Protein AF-A0A351UW43-F1 (afdb_monome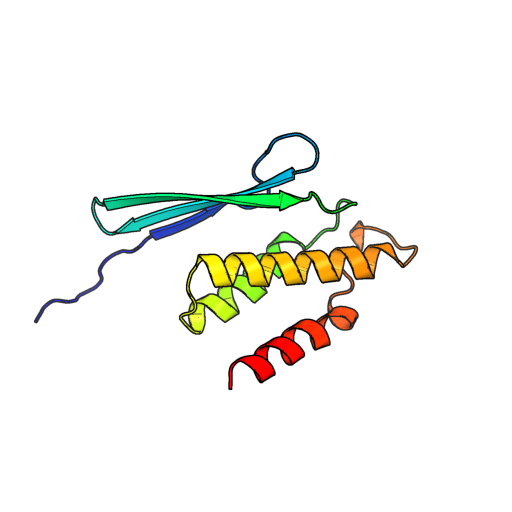r_lite)

pLDDT: mean 85.14, std 12.92, range [41.66, 96.56]

Structure (mmCIF, N/CA/C/O backbone):
data_AF-A0A351UW43-F1
#
_entry.id   AF-A0A351UW43-F1
#
loop_
_atom_site.group_PDB
_atom_site.id
_atom_site.type_symbol
_atom_site.label_atom_id
_atom_site.label_alt_id
_atom_site.label_comp_id
_atom_site.label_asym_id
_atom_site.label_entity_id
_atom_site.label_seq_id
_atom_site.pdbx_PDB_ins_code
_atom_site.Cartn_x
_atom_site.Cartn_y
_atom_site.Cartn_z
_atom_site.occupancy
_atom_site.B_iso_or_equiv
_atom_site.auth_seq_id
_atom_site.auth_comp_id
_atom_site.auth_asym_id
_atom_site.auth_atom_id
_atom_site.pdbx_PDB_model_num
ATOM 1 N N . MET A 1 1 ? -26.904 -10.150 25.542 1.00 50.62 1 MET A N 1
ATOM 2 C CA . MET A 1 1 ? -26.863 -10.448 24.098 1.00 50.62 1 MET A CA 1
ATOM 3 C C . MET A 1 1 ? -27.212 -9.158 23.393 1.00 50.62 1 MET A C 1
ATOM 5 O O . MET A 1 1 ? -28.200 -8.577 23.807 1.00 50.62 1 MET A O 1
ATOM 9 N N . ASP A 1 2 ? -26.317 -8.675 22.524 1.00 45.88 2 ASP A N 1
ATOM 10 C CA . ASP A 1 2 ? -26.559 -7.787 21.366 1.00 45.88 2 ASP A CA 1
ATOM 11 C C . ASP A 1 2 ? -25.210 -7.192 20.908 1.00 45.88 2 ASP A C 1
ATOM 13 O O . ASP A 1 2 ? -24.876 -6.041 21.172 1.00 45.88 2 ASP A O 1
ATOM 17 N N . ASP A 1 3 ? -24.404 -8.024 20.237 1.00 55.44 3 ASP A N 1
ATOM 18 C CA . ASP A 1 3 ? -23.214 -7.619 19.457 1.00 55.44 3 ASP A CA 1
ATOM 19 C C . ASP A 1 3 ? -23.549 -7.545 17.951 1.00 55.44 3 ASP A C 1
ATOM 21 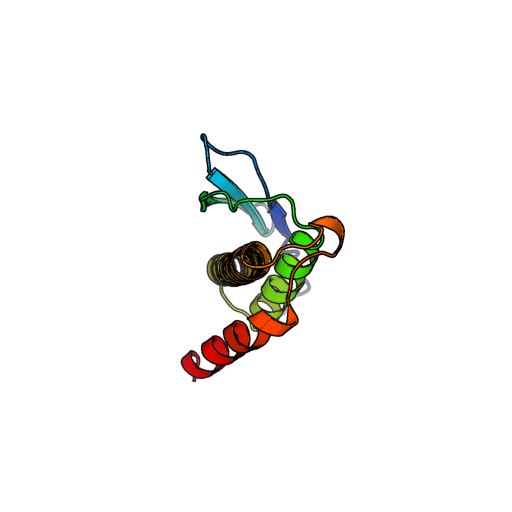O O . ASP A 1 3 ? -22.706 -7.699 17.069 1.00 55.44 3 ASP A O 1
ATOM 25 N N . ALA A 1 4 ? -24.832 -7.349 17.631 1.00 49.09 4 ALA A N 1
ATOM 26 C CA . ALA A 1 4 ? -25.326 -7.309 16.265 1.00 49.09 4 ALA A CA 1
ATOM 27 C C . ALA A 1 4 ? -24.764 -6.084 15.515 1.00 49.09 4 ALA A C 1
ATOM 29 O O . ALA A 1 4 ? -25.300 -4.979 15.575 1.00 49.09 4 ALA A O 1
ATOM 30 N N . GLY A 1 5 ? -23.668 -6.300 14.784 1.00 58.03 5 GLY A N 1
ATOM 31 C CA . GLY A 1 5 ? -23.289 -5.514 13.611 1.00 58.03 5 GLY A CA 1
ATOM 32 C C . GLY A 1 5 ? -22.724 -4.120 13.884 1.00 58.03 5 GLY A C 1
ATOM 33 O O . GLY A 1 5 ? -23.170 -3.139 13.285 1.00 58.03 5 GLY A O 1
ATOM 34 N N . ARG A 1 6 ? -21.702 -3.996 14.741 1.00 61.53 6 ARG A N 1
ATOM 35 C CA . ARG A 1 6 ? -20.977 -2.724 14.917 1.00 61.53 6 ARG A CA 1
ATOM 36 C C . ARG A 1 6 ? -20.320 -2.304 13.594 1.00 61.53 6 ARG A C 1
ATOM 38 O O . ARG A 1 6 ? -19.276 -2.827 13.217 1.00 61.53 6 ARG A O 1
ATOM 45 N N . LYS A 1 7 ? -20.924 -1.340 12.890 1.00 72.69 7 LYS A N 1
ATOM 46 C CA . LYS A 1 7 ? -20.463 -0.843 11.582 1.00 72.69 7 LYS A CA 1
ATOM 47 C C . LYS A 1 7 ? -19.111 -0.132 11.716 1.00 72.69 7 LYS A C 1
ATOM 49 O O . LYS A 1 7 ? -19.055 1.071 11.970 1.00 72.69 7 LYS A O 1
ATOM 54 N N . ARG A 1 8 ? -18.020 -0.885 11.576 1.00 80.69 8 ARG A N 1
ATOM 55 C CA . ARG A 1 8 ? -16.671 -0.342 11.394 1.00 80.69 8 ARG A CA 1
ATOM 56 C C . ARG A 1 8 ? -16.506 0.051 9.933 1.00 80.69 8 ARG A C 1
ATOM 58 O O . ARG A 1 8 ? -16.895 -0.700 9.042 1.00 80.69 8 ARG A O 1
ATOM 65 N N . ARG A 1 9 ? -15.960 1.237 9.686 1.00 87.88 9 ARG A N 1
ATOM 66 C CA . ARG A 1 9 ? -15.535 1.653 8.348 1.00 87.88 9 ARG A CA 1
ATOM 67 C C . ARG A 1 9 ? -14.065 2.001 8.398 1.00 87.88 9 ARG A C 1
ATOM 69 O O . ARG A 1 9 ? -13.652 2.799 9.233 1.00 87.88 9 ARG A O 1
ATOM 76 N N . THR A 1 10 ? -13.322 1.428 7.473 1.00 90.38 10 THR A N 1
ATOM 77 C CA . THR A 1 10 ? -11.919 1.734 7.244 1.00 90.38 10 THR A CA 1
ATOM 78 C C . THR A 1 10 ? -11.809 2.262 5.826 1.00 90.38 10 THR A C 1
ATOM 80 O O . THR A 1 10 ? -12.300 1.623 4.899 1.00 90.38 10 THR A O 1
ATOM 83 N N . ILE A 1 11 ? -11.193 3.426 5.664 1.00 94.00 11 ILE A N 1
ATOM 84 C CA . ILE A 1 11 ? -10.854 4.006 4.369 1.00 94.00 11 ILE A CA 1
ATOM 85 C C . ILE A 1 11 ? -9.332 4.085 4.306 1.00 94.00 11 ILE A C 1
ATOM 87 O O . ILE A 1 11 ? -8.704 4.674 5.187 1.00 94.00 11 ILE A O 1
ATOM 91 N N . VAL A 1 12 ? -8.756 3.485 3.268 1.00 95.75 12 VAL A N 1
ATOM 92 C CA . VAL A 1 12 ? -7.329 3.560 2.953 1.00 95.75 12 VAL A CA 1
ATOM 93 C C . VAL A 1 12 ? -7.198 4.333 1.646 1.00 95.75 12 VAL A C 1
ATOM 95 O O . VAL A 1 12 ? -7.742 3.934 0.622 1.00 95.75 12 VAL A O 1
ATOM 98 N N . LEU A 1 13 ? -6.515 5.471 1.697 1.00 94.75 13 LEU A N 1
ATOM 99 C CA . LEU A 1 13 ? -6.256 6.347 0.558 1.00 94.75 13 LEU A CA 1
ATOM 100 C C . LEU A 1 13 ? -4.793 6.169 0.161 1.00 94.75 13 LEU A C 1
ATOM 102 O O . LEU A 1 13 ? -3.895 6.632 0.870 1.00 94.75 13 LEU A O 1
ATOM 106 N N . THR A 1 14 ? -4.549 5.471 -0.945 1.00 93.56 14 THR A N 1
ATOM 107 C CA . THR A 1 14 ? -3.201 5.258 -1.481 1.00 93.56 14 THR A CA 1
ATOM 108 C C . THR A 1 14 ? -2.774 6.426 -2.371 1.00 93.56 14 THR A C 1
ATOM 110 O O . THR A 1 14 ? -3.593 7.234 -2.809 1.00 93.56 14 THR A O 1
ATOM 113 N N . SER A 1 15 ? -1.468 6.536 -2.630 1.00 89.19 15 SER A N 1
ATOM 114 C CA . SER A 1 15 ? -0.893 7.551 -3.528 1.00 89.19 15 SER A CA 1
ATOM 115 C C . SER A 1 15 ? -1.211 9.006 -3.155 1.00 89.19 15 SER A C 1
ATOM 117 O O . SER A 1 15 ? -1.134 9.890 -4.010 1.00 89.19 15 SER A O 1
ATOM 119 N N . ALA A 1 16 ? -1.518 9.280 -1.883 1.00 90.62 16 ALA A N 1
ATOM 120 C CA . ALA A 1 16 ? -1.783 10.633 -1.422 1.00 90.62 16 ALA A CA 1
ATOM 121 C C . ALA A 1 16 ? -0.509 11.502 -1.547 1.00 90.62 16 ALA A C 1
ATOM 123 O O . ALA A 1 16 ? 0.593 11.018 -1.248 1.00 90.62 16 ALA A O 1
ATOM 124 N N . PRO A 1 17 ? -0.625 12.772 -1.983 1.00 83.19 17 PRO A N 1
ATOM 125 C CA . PRO A 1 17 ? 0.523 13.664 -2.125 1.00 83.19 17 PRO A CA 1
ATOM 126 C C . PRO A 1 17 ? 1.295 13.846 -0.809 1.00 83.19 17 PRO A C 1
ATOM 128 O O . PRO A 1 17 ? 0.703 13.948 0.268 1.00 83.19 17 PRO A O 1
ATOM 131 N N . ALA A 1 18 ? 2.623 13.911 -0.894 1.00 85.88 18 ALA A N 1
ATOM 132 C CA . ALA A 1 18 ? 3.522 14.154 0.234 1.00 85.88 18 ALA A CA 1
ATOM 133 C C . ALA A 1 18 ? 4.527 15.271 -0.096 1.00 85.88 18 ALA A C 1
ATOM 135 O O . ALA A 1 18 ? 4.451 15.883 -1.159 1.00 85.88 18 ALA A O 1
ATOM 136 N N . SER A 1 19 ? 5.489 15.518 0.804 1.00 84.50 19 SER A N 1
ATOM 137 C CA . SER A 1 19 ? 6.679 16.306 0.459 1.00 84.50 19 SER A CA 1
ATOM 138 C C . SER A 1 19 ? 7.435 15.668 -0.714 1.00 84.50 19 SER A C 1
ATOM 140 O O . SER A 1 19 ? 7.235 14.491 -1.021 1.00 84.50 19 SER A O 1
ATOM 142 N N . GLU A 1 20 ? 8.326 16.430 -1.343 1.00 82.44 20 GLU A N 1
ATOM 143 C CA . GLU A 1 20 ? 9.078 16.013 -2.532 1.00 82.44 20 GLU A CA 1
ATOM 144 C C . GLU A 1 20 ? 9.678 14.596 -2.398 1.00 82.44 20 GLU A C 1
ATOM 146 O O . GLU A 1 20 ? 10.201 14.220 -1.345 1.00 82.44 20 GLU A O 1
ATOM 151 N N . ASN A 1 21 ? 9.552 13.787 -3.458 1.00 82.44 21 ASN A N 1
ATOM 152 C CA . ASN A 1 21 ? 9.988 12.383 -3.532 1.00 82.44 21 ASN A CA 1
ATOM 153 C C . ASN A 1 21 ? 9.376 11.422 -2.496 1.00 82.44 21 ASN A C 1
ATOM 155 O O . ASN A 1 21 ? 9.931 10.352 -2.224 1.00 82.44 21 ASN A O 1
ATOM 159 N N . ARG A 1 22 ? 8.215 11.754 -1.926 1.00 86.00 22 ARG A N 1
ATOM 160 C CA . ARG A 1 22 ? 7.463 10.861 -1.036 1.00 86.00 22 ARG A CA 1
ATOM 161 C C . ARG A 1 22 ? 6.023 10.687 -1.515 1.00 86.00 22 ARG A C 1
ATOM 163 O O . ARG A 1 22 ? 5.462 11.544 -2.194 1.00 86.00 22 ARG A O 1
ATOM 170 N N . LYS A 1 23 ? 5.410 9.573 -1.125 1.00 88.19 23 LYS A N 1
ATOM 171 C CA . LYS A 1 23 ? 3.966 9.320 -1.238 1.00 88.19 23 LYS A CA 1
ATOM 172 C C . LYS A 1 23 ? 3.432 8.966 0.146 1.00 88.19 23 LYS A C 1
ATOM 174 O O . LYS A 1 23 ? 4.160 8.390 0.957 1.00 88.19 23 LYS A O 1
ATOM 179 N N . LYS A 1 24 ? 2.174 9.302 0.423 1.00 92.00 24 LYS A N 1
ATOM 180 C CA . LYS A 1 24 ? 1.504 8.924 1.671 1.00 92.00 24 LYS A CA 1
ATOM 181 C C . LYS A 1 24 ? 0.425 7.890 1.412 1.00 92.00 24 LYS A C 1
ATOM 183 O O . LYS A 1 24 ? -0.231 7.899 0.371 1.00 92.00 24 LYS A O 1
ATOM 188 N N . ILE A 1 25 ? 0.218 7.039 2.403 1.00 94.81 25 ILE A N 1
ATOM 189 C CA . ILE A 1 25 ? -1.018 6.285 2.560 1.00 94.81 25 ILE A CA 1
ATOM 190 C C . ILE A 1 25 ? -1.731 6.878 3.768 1.00 94.81 25 ILE A C 1
ATOM 192 O O . ILE A 1 25 ? -1.184 6.893 4.873 1.00 94.81 25 ILE A O 1
ATOM 196 N N . ALA A 1 26 ? -2.920 7.428 3.540 1.00 94.50 26 ALA A N 1
ATOM 197 C CA . ALA A 1 26 ? -3.748 8.002 4.589 1.00 94.50 26 ALA A CA 1
ATOM 198 C C . ALA A 1 26 ? -4.826 7.000 4.997 1.00 94.50 26 ALA A C 1
ATOM 200 O O . ALA A 1 26 ? -5.451 6.363 4.151 1.00 94.50 26 ALA A O 1
ATOM 201 N N . VAL A 1 27 ? -5.029 6.855 6.300 1.00 95.19 27 VAL A N 1
ATOM 202 C CA . VAL A 1 27 ? -5.945 5.874 6.868 1.00 95.19 27 VAL A CA 1
ATOM 203 C C . VAL A 1 27 ? -6.932 6.589 7.763 1.00 95.19 27 VAL A C 1
ATOM 205 O O . VAL A 1 27 ? -6.542 7.310 8.680 1.00 95.19 27 VAL A O 1
ATOM 208 N N . LEU A 1 28 ? -8.210 6.348 7.504 1.00 93.81 28 LEU A N 1
ATOM 209 C CA . LEU A 1 28 ? -9.320 6.832 8.301 1.00 93.81 28 LEU A CA 1
ATOM 210 C C . LEU A 1 28 ? -10.116 5.634 8.812 1.00 93.81 28 LEU A C 1
ATOM 212 O O . LEU A 1 28 ? -10.678 4.868 8.030 1.00 93.81 28 LEU A O 1
ATOM 216 N N . MET A 1 29 ? -10.178 5.475 10.129 1.00 91.38 29 MET A N 1
ATOM 217 C CA . MET A 1 29 ? -10.964 4.434 10.779 1.00 91.38 29 MET A CA 1
ATOM 218 C C . MET A 1 29 ? -12.073 5.079 11.592 1.00 91.38 29 MET A C 1
ATOM 220 O O . MET A 1 29 ? -11.816 5.919 12.454 1.00 91.38 29 MET A O 1
ATOM 224 N N . ARG A 1 30 ? -13.307 4.643 11.346 1.00 88.88 30 ARG A N 1
ATOM 225 C CA . ARG A 1 30 ? -14.484 5.065 12.099 1.00 88.88 30 ARG A CA 1
ATOM 226 C C . ARG A 1 30 ? -15.137 3.876 12.785 1.00 88.88 30 ARG A C 1
ATOM 228 O O . ARG A 1 30 ? -15.492 2.880 12.144 1.00 88.88 30 ARG A O 1
ATOM 235 N N . VAL A 1 31 ? -15.349 4.014 14.089 1.00 87.00 31 VAL A N 1
ATOM 236 C CA . VAL A 1 31 ? -16.075 3.060 14.923 1.00 87.00 31 VAL A CA 1
ATOM 237 C C . VAL A 1 31 ? -17.173 3.822 15.656 1.00 87.00 31 VAL A C 1
ATOM 239 O O . VAL A 1 31 ? -16.908 4.507 16.632 1.00 87.00 31 VAL A O 1
ATOM 242 N N . LYS A 1 32 ? -18.429 3.667 15.220 1.00 85.12 32 LYS A N 1
ATOM 243 C CA . LYS A 1 32 ? -19.550 4.505 15.691 1.00 85.12 32 LYS A CA 1
ATOM 244 C C . LYS A 1 32 ? -19.272 5.998 15.422 1.00 85.12 32 LYS A C 1
ATOM 246 O O . LYS A 1 32 ? -19.161 6.377 14.256 1.00 85.12 32 LYS A O 1
ATOM 251 N N . GLU A 1 33 ? -19.194 6.800 16.479 1.00 84.12 33 GLU A N 1
ATOM 252 C CA . GLU A 1 33 ? -18.904 8.238 16.471 1.00 84.12 33 GLU A CA 1
ATOM 253 C C . GLU A 1 33 ? -17.404 8.518 16.626 1.00 84.12 33 GLU A C 1
ATOM 255 O O . GLU A 1 33 ? -16.956 9.607 16.280 1.00 84.12 33 GLU A O 1
ATOM 260 N N . ASP A 1 34 ? -16.625 7.523 17.067 1.00 87.62 34 ASP A N 1
ATOM 261 C CA . ASP A 1 34 ? -15.182 7.656 17.220 1.00 87.62 34 ASP A CA 1
ATOM 262 C C . ASP A 1 34 ? -14.497 7.583 15.856 1.00 87.62 34 ASP A C 1
ATOM 264 O O . ASP A 1 34 ? -14.721 6.662 15.057 1.00 87.62 34 ASP A O 1
ATOM 268 N N . GLU A 1 35 ? -13.620 8.548 15.614 1.00 91.94 35 GLU A N 1
ATOM 269 C CA . GLU A 1 35 ? -12.817 8.659 14.410 1.00 91.94 35 GLU A CA 1
ATOM 270 C C . GLU A 1 35 ? -11.337 8.681 14.779 1.00 91.94 35 GLU A C 1
ATOM 272 O O . GLU A 1 35 ? -10.917 9.353 15.719 1.00 91.94 35 GLU A O 1
ATOM 277 N N . SER A 1 36 ? -10.534 7.940 14.025 1.00 92.25 36 SER A N 1
ATOM 278 C CA . SER A 1 36 ? -9.082 7.991 14.128 1.00 92.25 36 SER A CA 1
ATOM 279 C C . SER A 1 36 ? -8.475 8.090 12.741 1.00 92.25 36 SER A C 1
ATOM 281 O O . SER A 1 36 ? -8.915 7.430 11.796 1.00 92.25 36 SER A O 1
ATOM 283 N N . PHE A 1 37 ? -7.459 8.935 12.635 1.00 94.69 37 PHE A N 1
ATOM 284 C CA . PHE A 1 37 ? -6.765 9.225 11.396 1.00 94.69 37 PHE A CA 1
ATOM 285 C C . PHE A 1 37 ? -5.263 9.114 11.618 1.00 94.69 37 PHE A C 1
ATOM 287 O O . PHE A 1 37 ? -4.736 9.619 12.610 1.00 94.69 37 PHE A O 1
ATOM 294 N N . PHE A 1 38 ? -4.568 8.477 10.682 1.00 95.12 38 PHE A N 1
ATOM 295 C CA . PHE A 1 38 ? -3.113 8.502 10.641 1.00 95.12 38 PHE A CA 1
ATOM 296 C C . PHE A 1 38 ? -2.606 8.397 9.204 1.00 95.12 38 PHE A C 1
ATOM 298 O O . PHE A 1 38 ? -3.308 7.937 8.304 1.00 95.12 38 PHE A O 1
ATOM 305 N N . THR A 1 39 ? -1.355 8.798 8.994 1.00 95.25 39 THR A N 1
ATOM 306 C CA . THR A 1 39 ? -0.661 8.636 7.714 1.00 95.25 39 THR A CA 1
ATOM 307 C C . THR A 1 39 ? 0.575 7.762 7.872 1.00 95.25 39 THR A C 1
ATOM 309 O O . THR A 1 39 ? 1.184 7.702 8.944 1.00 95.25 39 THR A O 1
ATOM 312 N N . ILE A 1 40 ? 0.957 7.092 6.790 1.00 94.50 40 ILE A N 1
ATOM 313 C CA . ILE A 1 40 ? 2.250 6.425 6.649 1.00 94.50 40 ILE A CA 1
ATOM 314 C C . ILE A 1 40 ? 2.934 6.996 5.412 1.00 94.50 40 ILE A C 1
ATOM 316 O O . ILE A 1 40 ? 2.353 7.003 4.327 1.00 94.50 40 ILE A O 1
ATOM 320 N N . ASP A 1 41 ? 4.161 7.478 5.586 1.00 93.62 41 ASP A N 1
ATOM 321 C CA . ASP A 1 41 ? 4.928 8.093 4.512 1.00 93.62 41 ASP A CA 1
ATOM 322 C C . ASP A 1 41 ? 5.952 7.101 3.964 1.00 93.62 41 ASP A C 1
ATOM 324 O O . ASP A 1 41 ? 6.786 6.584 4.710 1.00 93.62 41 ASP A O 1
ATOM 328 N N . PHE A 1 42 ? 5.970 6.939 2.646 1.00 92.06 42 PHE A N 1
ATOM 329 C CA . PHE A 1 42 ? 6.915 6.086 1.940 1.00 92.06 42 PHE A CA 1
ATOM 330 C C . PHE A 1 42 ? 7.733 6.893 0.924 1.00 92.06 42 PHE A C 1
ATOM 332 O O . PHE A 1 42 ? 7.234 7.882 0.377 1.00 92.06 42 PHE A O 1
ATOM 339 N N . PRO A 1 43 ? 8.985 6.495 0.638 1.00 90.50 43 PRO A N 1
ATOM 340 C CA . PRO A 1 43 ? 9.704 7.004 -0.524 1.00 90.50 43 PRO A CA 1
ATOM 341 C C . PRO A 1 43 ? 8.906 6.739 -1.806 1.00 90.50 43 PRO A C 1
ATOM 343 O O . PRO A 1 43 ? 8.324 5.663 -1.964 1.00 90.50 43 PRO A O 1
ATOM 346 N N . ALA A 1 44 ? 8.886 7.704 -2.724 1.00 86.94 44 ALA A N 1
ATOM 347 C CA . ALA A 1 44 ? 8.331 7.475 -4.051 1.00 86.94 44 ALA A CA 1
ATOM 348 C C . ALA A 1 44 ? 9.136 6.377 -4.768 1.00 86.94 44 ALA A C 1
ATOM 350 O O . ALA A 1 44 ? 10.364 6.327 -4.674 1.00 86.94 44 ALA A O 1
ATOM 351 N N . CYS A 1 45 ? 8.434 5.482 -5.461 1.00 86.12 45 CYS A N 1
ATOM 352 C CA . CYS A 1 45 ? 9.060 4.496 -6.338 1.00 86.12 45 CYS A CA 1
ATOM 353 C C . CYS A 1 45 ? 9.186 5.083 -7.756 1.00 86.12 45 CYS A C 1
ATOM 355 O O . CYS A 1 45 ? 8.338 5.892 -8.134 1.00 86.12 45 CYS A O 1
ATOM 357 N N . PRO A 1 46 ? 10.231 4.723 -8.521 1.00 81.81 46 PRO A N 1
ATOM 358 C CA . PRO A 1 46 ? 10.408 5.204 -9.889 1.00 81.81 46 PRO A CA 1
ATOM 359 C C . PRO A 1 46 ? 9.419 4.536 -10.859 1.00 81.81 46 PRO A C 1
ATOM 361 O O . PRO A 1 46 ? 9.112 3.356 -10.692 1.00 81.81 46 PRO A O 1
ATOM 364 N N . GLY A 1 47 ? 9.007 5.272 -11.896 1.00 81.12 47 GLY A N 1
ATOM 365 C CA . GLY A 1 47 ? 8.136 4.790 -12.979 1.00 81.12 47 GLY A CA 1
ATOM 366 C C . GLY A 1 47 ? 6.640 4.786 -12.645 1.00 81.12 47 GLY A C 1
ATOM 367 O O . GLY A 1 47 ? 6.255 4.788 -11.473 1.00 81.12 47 GLY A O 1
ATOM 368 N N . ASP A 1 48 ? 5.799 4.761 -13.681 1.00 82.69 48 ASP A N 1
ATOM 369 C CA . ASP A 1 48 ? 4.334 4.791 -13.581 1.00 82.69 48 ASP A CA 1
ATOM 370 C C . ASP A 1 48 ? 3.727 3.453 -14.049 1.00 82.69 48 ASP A C 1
ATOM 372 O O . ASP A 1 48 ? 3.056 3.343 -15.076 1.00 82.69 48 ASP A O 1
ATOM 376 N N . TYR A 1 49 ? 3.958 2.401 -13.258 1.00 85.81 49 TYR A N 1
ATOM 377 C CA . TYR A 1 49 ? 3.470 1.051 -13.554 1.00 85.81 49 TYR A CA 1
ATOM 378 C C . TYR A 1 49 ? 1.969 0.894 -13.272 1.00 85.81 49 TYR A C 1
ATOM 380 O O . TYR A 1 49 ? 1.476 1.182 -12.172 1.00 85.81 49 TYR A O 1
ATOM 388 N N . HIS A 1 50 ? 1.248 0.345 -14.250 1.00 88.44 50 HIS A N 1
ATOM 389 C CA . HIS A 1 50 ? -0.154 -0.035 -14.092 1.00 88.44 50 HIS A CA 1
ATOM 390 C C . HIS A 1 50 ? -0.312 -1.245 -13.151 1.00 88.44 50 HIS A C 1
ATOM 392 O O . HIS A 1 50 ? 0.599 -2.057 -12.992 1.00 88.44 50 HIS A O 1
ATOM 398 N N . GLY A 1 51 ? -1.477 -1.360 -12.503 1.00 88.88 51 GLY A N 1
ATOM 399 C CA . GLY A 1 51 ? -1.803 -2.483 -11.609 1.00 88.88 51 GLY A CA 1
ATOM 400 C C . GLY A 1 51 ? -1.199 -2.405 -10.199 1.00 88.88 51 GLY A C 1
ATOM 401 O O . GLY A 1 51 ? -1.431 -3.292 -9.386 1.00 88.88 51 GLY A O 1
ATOM 402 N N . THR A 1 52 ? -0.461 -1.339 -9.859 1.00 93.06 52 THR A N 1
ATOM 403 C CA . THR A 1 52 ? 0.089 -1.130 -8.501 1.00 93.06 52 THR A CA 1
ATOM 404 C C . THR A 1 52 ? -0.996 -1.042 -7.421 1.00 93.06 52 THR A C 1
ATOM 406 O O . THR A 1 52 ? -0.778 -1.513 -6.306 1.00 93.06 52 THR A O 1
ATOM 409 N N . GLY A 1 53 ? -2.159 -0.467 -7.751 1.00 93.25 53 GLY A N 1
ATOM 410 C CA . GLY A 1 53 ? -3.333 -0.415 -6.875 1.00 93.25 53 GLY A CA 1
ATOM 411 C C . GLY A 1 53 ? -3.955 -1.792 -6.649 1.00 93.25 53 GLY A C 1
ATOM 412 O O . GLY A 1 53 ? -4.092 -2.205 -5.504 1.00 93.25 53 GLY A O 1
ATOM 413 N N . ASP A 1 54 ? -4.227 -2.539 -7.722 1.00 94.69 54 ASP A N 1
ATOM 414 C CA . ASP A 1 54 ? -4.799 -3.892 -7.631 1.00 94.69 54 ASP A CA 1
ATOM 415 C C . ASP A 1 54 ? -3.883 -4.841 -6.844 1.00 94.69 54 ASP A C 1
ATOM 417 O O . ASP A 1 54 ? -4.335 -5.638 -6.021 1.00 94.69 54 ASP A O 1
ATOM 421 N N . LEU A 1 55 ? -2.569 -4.718 -7.053 1.00 94.44 55 LEU A N 1
ATOM 422 C CA . LEU A 1 55 ? -1.571 -5.489 -6.322 1.00 94.44 55 LEU A CA 1
ATOM 423 C C . LEU A 1 55 ? -1.535 -5.128 -4.833 1.00 94.44 55 LEU A C 1
ATOM 425 O O . LEU A 1 55 ? -1.434 -6.016 -3.984 1.00 94.44 55 LEU A O 1
ATOM 429 N N . PHE A 1 56 ? -1.613 -3.833 -4.516 1.00 95.94 56 PHE A N 1
ATOM 430 C CA . PHE A 1 56 ? -1.719 -3.368 -3.138 1.00 95.94 56 PHE A CA 1
ATOM 431 C C . PHE A 1 56 ? -2.969 -3.949 -2.473 1.00 95.94 56 PHE A C 1
ATOM 433 O O . PHE A 1 56 ? -2.860 -4.524 -1.392 1.00 95.94 56 PHE A O 1
ATOM 440 N N . ASP A 1 57 ? -4.123 -3.846 -3.132 1.00 96.06 57 ASP A N 1
ATOM 441 C CA . ASP A 1 57 ? -5.409 -4.305 -2.611 1.00 96.06 57 ASP A CA 1
ATOM 442 C C . ASP A 1 57 ? -5.411 -5.816 -2.363 1.00 96.06 57 ASP A C 1
ATOM 444 O O . ASP A 1 57 ? -5.877 -6.258 -1.315 1.00 96.06 57 ASP A O 1
ATOM 448 N N . GLY A 1 58 ? -4.829 -6.610 -3.269 1.00 95.25 58 GLY A N 1
ATOM 449 C CA . GLY A 1 58 ? -4.722 -8.061 -3.112 1.00 95.25 58 GLY A CA 1
ATOM 450 C C . GLY A 1 58 ? -3.918 -8.478 -1.877 1.00 95.25 58 GLY A C 1
ATOM 451 O O . GLY A 1 58 ? -4.396 -9.276 -1.069 1.00 95.25 58 GLY A O 1
ATOM 452 N N . VAL A 1 59 ? -2.719 -7.912 -1.690 1.00 95.19 59 VAL A N 1
ATOM 453 C CA . VAL A 1 59 ? -1.871 -8.225 -0.522 1.00 95.19 59 VAL A CA 1
ATOM 454 C C . VAL A 1 59 ? -2.473 -7.665 0.764 1.00 95.19 59 VAL A C 1
ATOM 456 O O . VAL A 1 59 ? -2.516 -8.361 1.777 1.00 95.19 59 VAL A O 1
ATOM 459 N N . PHE A 1 60 ? -2.981 -6.430 0.722 1.00 95.94 60 PHE A N 1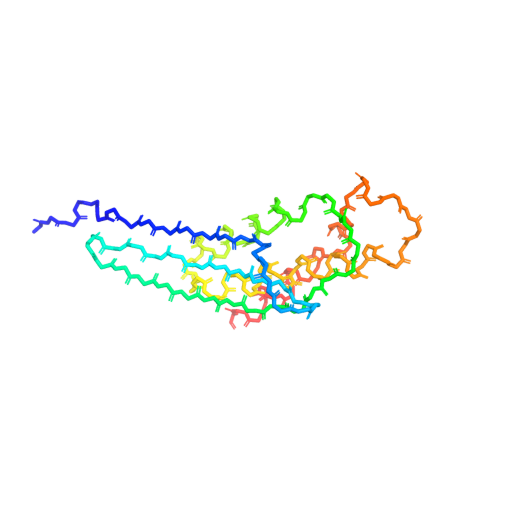
ATOM 460 C CA . PHE A 1 60 ? -3.631 -5.798 1.865 1.00 95.94 60 PHE A CA 1
ATOM 461 C C . PHE A 1 60 ? -4.827 -6.623 2.339 1.00 95.94 60 PHE A C 1
ATOM 463 O O . PHE A 1 60 ? -4.952 -6.882 3.534 1.00 95.94 60 PHE A O 1
ATOM 470 N N . LEU A 1 61 ? -5.704 -7.036 1.418 1.00 95.25 61 LEU A N 1
ATOM 471 C CA . LEU A 1 61 ? -6.908 -7.788 1.745 1.00 95.25 61 LEU A CA 1
ATOM 472 C C . LEU A 1 61 ? -6.568 -9.166 2.313 1.00 95.25 61 LEU A C 1
ATOM 474 O O . LEU A 1 61 ? -7.201 -9.571 3.284 1.00 95.25 61 LEU A O 1
ATOM 478 N N . ALA A 1 62 ? -5.565 -9.850 1.755 1.00 94.06 62 ALA A N 1
ATOM 479 C CA . ALA A 1 62 ? -5.087 -11.122 2.289 1.00 94.06 62 ALA A CA 1
ATOM 480 C C . ALA A 1 62 ? -4.643 -10.974 3.755 1.00 94.06 62 ALA A C 1
ATOM 482 O O . ALA A 1 62 ? -5.198 -11.627 4.633 1.00 94.06 62 ALA A O 1
ATOM 483 N N . ASP A 1 63 ? -3.733 -10.038 4.042 1.00 94.25 63 ASP A N 1
ATOM 484 C CA . ASP A 1 63 ? -3.262 -9.771 5.407 1.00 94.25 63 ASP A CA 1
ATOM 485 C C . ASP A 1 63 ? -4.392 -9.311 6.350 1.00 94.25 63 ASP A C 1
ATOM 487 O O . ASP A 1 63 ? -4.394 -9.625 7.541 1.00 94.25 63 ASP A O 1
ATOM 491 N N . TYR A 1 64 ? -5.351 -8.537 5.837 1.00 93.19 64 TYR A N 1
ATOM 492 C CA . TYR A 1 64 ? -6.468 -8.020 6.625 1.00 93.19 64 TYR A CA 1
ATOM 493 C C . TYR A 1 64 ? -7.472 -9.115 7.009 1.00 93.19 64 TYR A C 1
ATOM 495 O O . TYR A 1 64 ? -7.975 -9.109 8.133 1.00 93.19 64 TYR A O 1
ATOM 503 N N . ILE A 1 65 ? -7.749 -10.065 6.106 1.00 93.25 65 ILE A N 1
ATOM 504 C CA . ILE A 1 65 ? -8.610 -11.229 6.377 1.00 93.25 65 ILE A CA 1
ATOM 505 C C . ILE A 1 65 ? -7.973 -12.147 7.428 1.00 93.25 65 ILE A C 1
ATOM 507 O O . ILE A 1 65 ? -8.686 -12.654 8.291 1.00 93.25 65 ILE A O 1
ATOM 511 N N . GLU A 1 66 ? -6.644 -12.274 7.427 1.00 91.69 66 GLU A N 1
ATOM 512 C CA . GLU A 1 66 ? -5.875 -12.980 8.468 1.00 91.69 66 GLU A CA 1
ATOM 513 C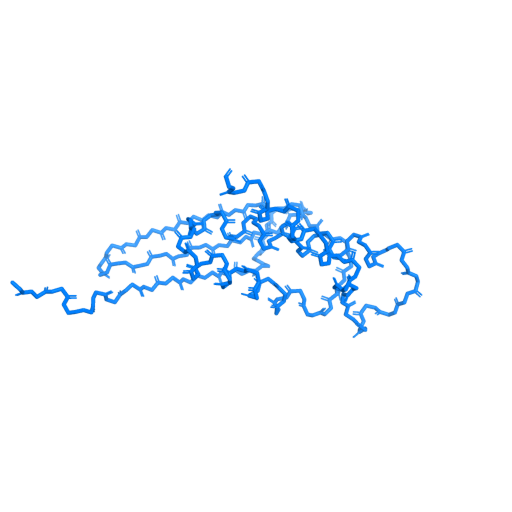 C . GLU A 1 66 ? -5.881 -12.253 9.831 1.00 91.69 66 GLU A C 1
ATOM 515 O O . GLU A 1 66 ? -5.335 -12.740 10.820 1.00 91.69 66 GLU A O 1
ATOM 520 N N . GLY A 1 67 ? -6.505 -11.073 9.918 1.00 90.56 67 GLY A N 1
ATOM 521 C CA . GLY A 1 67 ? -6.655 -10.325 11.164 1.00 90.56 67 GLY A CA 1
ATOM 522 C C . GLY A 1 67 ? -5.409 -9.544 11.580 1.00 90.56 67 GLY A C 1
ATOM 523 O O . GLY A 1 67 ? -5.309 -9.133 12.741 1.00 90.56 67 GLY A O 1
ATOM 524 N N . LEU A 1 68 ? -4.464 -9.309 10.661 1.00 93.06 68 LEU A N 1
ATOM 525 C CA . LEU A 1 68 ? -3.278 -8.514 10.962 1.00 93.06 68 LEU A CA 1
ATOM 526 C C . LEU A 1 68 ? -3.638 -7.041 11.247 1.00 93.06 68 LEU A C 1
ATOM 528 O O . LEU A 1 68 ? -4.637 -6.515 10.742 1.00 93.06 68 LEU A O 1
ATOM 532 N N . PRO A 1 69 ? -2.827 -6.326 12.051 1.00 93.44 69 PRO A N 1
ATOM 533 C CA . PRO A 1 69 ? -3.035 -4.902 12.281 1.00 93.44 69 PRO A CA 1
ATOM 534 C C . PRO A 1 69 ? -2.992 -4.112 10.969 1.00 93.44 69 PRO A C 1
ATOM 536 O O . PRO A 1 69 ? -2.102 -4.304 10.148 1.00 93.44 69 PRO A O 1
ATOM 539 N N . ILE A 1 70 ? -3.889 -3.136 10.808 1.00 94.25 70 ILE A N 1
ATOM 540 C CA . ILE A 1 70 ? -4.014 -2.350 9.566 1.00 94.25 70 ILE A CA 1
ATOM 541 C C . ILE A 1 70 ? -2.695 -1.724 9.085 1.00 94.25 70 ILE A C 1
ATOM 543 O O . ILE A 1 70 ? -2.422 -1.685 7.888 1.00 94.25 70 ILE A O 1
ATOM 547 N N . ARG A 1 71 ? -1.856 -1.251 10.016 1.00 94.75 71 ARG A N 1
ATOM 548 C CA . ARG A 1 71 ? -0.526 -0.712 9.708 1.00 94.75 71 ARG A CA 1
ATOM 549 C C . ARG A 1 71 ? 0.367 -1.782 9.078 1.00 94.75 71 ARG A C 1
ATOM 551 O O . ARG A 1 71 ? 1.001 -1.508 8.067 1.00 94.75 71 ARG A O 1
ATOM 558 N N . THR A 1 72 ? 0.350 -2.989 9.636 1.00 94.69 72 THR A N 1
ATOM 559 C CA . THR A 1 72 ? 1.082 -4.152 9.131 1.00 94.69 72 THR A CA 1
ATOM 560 C C . THR A 1 72 ? 0.597 -4.549 7.737 1.00 94.69 72 THR A C 1
ATOM 562 O O . THR A 1 72 ? 1.429 -4.742 6.856 1.00 94.69 72 THR A O 1
ATOM 565 N N . CYS A 1 73 ? -0.719 -4.582 7.491 1.00 95.75 73 CYS A N 1
ATOM 566 C CA . CYS A 1 73 ? -1.278 -4.844 6.156 1.00 95.75 73 CYS A CA 1
ATOM 567 C C . CYS A 1 73 ? -0.771 -3.824 5.119 1.00 95.75 73 CYS A C 1
ATOM 569 O O . CYS A 1 73 ? -0.340 -4.191 4.029 1.00 95.75 73 CYS A O 1
ATOM 571 N N . ILE A 1 74 ? -0.778 -2.529 5.465 1.00 96.56 74 ILE A N 1
ATOM 572 C CA . ILE A 1 74 ? -0.316 -1.453 4.572 1.00 96.56 74 ILE A CA 1
ATOM 573 C C . ILE A 1 74 ? 1.184 -1.564 4.294 1.00 96.56 74 ILE A C 1
ATOM 575 O O . ILE A 1 74 ? 1.609 -1.435 3.147 1.00 96.56 74 ILE A O 1
ATOM 579 N N . GLU A 1 75 ? 1.993 -1.778 5.331 1.00 95.12 75 GLU A N 1
ATOM 580 C CA . GLU A 1 75 ? 3.449 -1.878 5.207 1.00 95.12 75 GLU A CA 1
ATOM 581 C C . GLU A 1 75 ? 3.855 -3.097 4.367 1.00 95.12 75 GLU A C 1
ATOM 583 O O . GLU A 1 75 ? 4.746 -2.990 3.522 1.00 95.12 75 GLU A O 1
ATOM 588 N N . GLN A 1 76 ? 3.167 -4.230 4.529 1.00 94.00 76 GLN A N 1
ATOM 589 C CA . GLN A 1 76 ? 3.412 -5.433 3.735 1.00 94.00 76 GLN A CA 1
ATOM 590 C C . GLN A 1 76 ? 2.989 -5.269 2.275 1.00 94.00 76 GLN A C 1
ATOM 592 O O . GLN A 1 76 ? 3.803 -5.544 1.387 1.00 94.00 76 GLN A O 1
ATOM 597 N N . ALA A 1 77 ? 1.781 -4.760 2.024 1.00 95.75 77 ALA A N 1
ATOM 598 C CA . ALA A 1 77 ? 1.297 -4.483 0.676 1.00 95.75 77 ALA A CA 1
ATOM 599 C C . ALA A 1 77 ? 2.205 -3.481 -0.052 1.00 95.75 77 ALA A C 1
ATOM 601 O O . ALA A 1 77 ? 2.648 -3.735 -1.173 1.00 95.75 77 ALA A O 1
ATOM 602 N N . HIS A 1 78 ? 2.583 -2.383 0.612 1.00 95.12 78 HIS A N 1
ATOM 603 C CA . HIS A 1 78 ? 3.515 -1.409 0.048 1.00 95.12 78 HIS A CA 1
ATOM 604 C C . HIS A 1 78 ? 4.887 -2.027 -0.250 1.00 95.12 78 HIS A C 1
ATOM 606 O O . HIS A 1 78 ? 5.443 -1.802 -1.326 1.00 95.12 78 HIS A O 1
ATOM 612 N N . ALA A 1 79 ? 5.442 -2.818 0.675 1.00 93.62 79 ALA A N 1
ATOM 613 C CA . ALA A 1 79 ? 6.732 -3.471 0.472 1.00 93.62 79 ALA A CA 1
ATOM 614 C C . ALA A 1 79 ? 6.710 -4.426 -0.730 1.00 93.62 79 ALA A C 1
ATOM 616 O O . ALA A 1 79 ? 7.680 -4.472 -1.487 1.00 93.62 79 ALA A O 1
ATOM 617 N N . PHE A 1 80 ? 5.609 -5.155 -0.931 1.00 94.69 80 PHE A N 1
ATOM 618 C CA . PHE A 1 80 ? 5.466 -6.053 -2.072 1.00 94.69 80 PHE A CA 1
ATOM 619 C C . PHE A 1 80 ? 5.353 -5.297 -3.399 1.00 94.69 80 PHE A C 1
ATOM 621 O O . PHE A 1 80 ? 6.082 -5.606 -4.343 1.00 94.69 80 PHE A O 1
ATOM 628 N N . VAL A 1 81 ? 4.523 -4.250 -3.453 1.00 94.50 81 VAL A N 1
ATOM 629 C CA . VAL A 1 81 ? 4.415 -3.370 -4.629 1.00 94.50 81 VAL A CA 1
ATOM 630 C C . VAL A 1 81 ? 5.770 -2.754 -4.971 1.00 94.50 81 VAL A C 1
ATOM 632 O O . VAL A 1 81 ? 6.190 -2.789 -6.126 1.00 94.50 81 VAL A O 1
ATOM 635 N N . LYS A 1 82 ? 6.504 -2.253 -3.971 1.00 92.94 82 LYS A N 1
ATOM 636 C CA . LYS A 1 82 ? 7.859 -1.720 -4.156 1.00 92.94 82 LYS A CA 1
ATOM 637 C C . LYS A 1 82 ? 8.803 -2.768 -4.746 1.00 92.94 82 LYS A C 1
ATOM 639 O O . LYS A 1 82 ? 9.533 -2.445 -5.679 1.00 92.94 82 LYS A O 1
ATOM 644 N N . ASN A 1 83 ? 8.790 -4.000 -4.235 1.00 92.38 83 ASN A N 1
ATOM 645 C CA . ASN A 1 83 ? 9.619 -5.079 -4.775 1.00 92.38 83 ASN A CA 1
ATOM 646 C C . ASN A 1 83 ? 9.274 -5.372 -6.243 1.00 92.38 83 ASN A C 1
ATOM 648 O O . ASN A 1 83 ? 10.174 -5.503 -7.072 1.00 92.38 83 ASN A O 1
ATOM 652 N N . CYS A 1 84 ? 7.983 -5.400 -6.578 1.00 92.38 84 CYS A N 1
ATOM 653 C CA . CYS A 1 84 ? 7.526 -5.597 -7.949 1.00 92.38 84 CYS A CA 1
ATOM 654 C C . CYS A 1 84 ? 7.990 -4.464 -8.868 1.00 92.38 84 CYS A C 1
ATOM 656 O O . CYS A 1 84 ? 8.516 -4.747 -9.941 1.00 92.38 84 CYS A O 1
ATOM 658 N N . ILE A 1 85 ? 7.878 -3.200 -8.442 1.00 91.75 85 ILE A N 1
ATOM 659 C CA . ILE A 1 85 ? 8.370 -2.041 -9.205 1.00 91.75 85 ILE A CA 1
ATOM 660 C C . ILE A 1 85 ? 9.886 -2.135 -9.410 1.00 91.75 85 ILE A C 1
ATOM 662 O O . ILE A 1 85 ? 10.370 -1.982 -10.524 1.00 91.75 85 ILE A O 1
ATOM 666 N N . GLN A 1 86 ? 10.646 -2.432 -8.354 1.00 90.12 86 GLN A N 1
ATOM 667 C CA . GLN A 1 86 ? 12.108 -2.542 -8.421 1.00 90.12 86 GLN A CA 1
ATOM 668 C C . GLN A 1 86 ? 12.591 -3.718 -9.273 1.00 90.12 86 GLN A C 1
ATOM 670 O O . GLN A 1 86 ? 13.689 -3.667 -9.826 1.00 90.12 86 GLN A O 1
ATOM 675 N N . THR A 1 87 ? 11.810 -4.794 -9.332 1.00 89.56 87 THR A N 1
ATOM 676 C CA . THR A 1 87 ? 12.092 -5.950 -10.187 1.00 89.56 87 THR A CA 1
ATOM 677 C C . THR A 1 87 ? 11.792 -5.596 -11.635 1.00 89.56 87 THR A C 1
ATOM 679 O O . THR A 1 87 ? 12.648 -5.765 -12.497 1.00 89.56 87 THR A O 1
ATOM 682 N N . SER A 1 88 ? 10.625 -5.004 -11.870 1.00 89.12 88 SER A N 1
ATOM 683 C CA . SER A 1 88 ? 10.162 -4.511 -13.166 1.00 89.12 88 SER A CA 1
ATOM 684 C C . SER A 1 88 ? 11.140 -3.510 -13.784 1.00 89.12 88 SER A C 1
ATOM 686 O O . SER A 1 88 ? 11.576 -3.692 -14.916 1.00 89.12 88 SER A O 1
ATOM 688 N N . SER A 1 89 ? 11.619 -2.535 -13.008 1.00 87.62 89 SER A N 1
ATOM 689 C CA . SER A 1 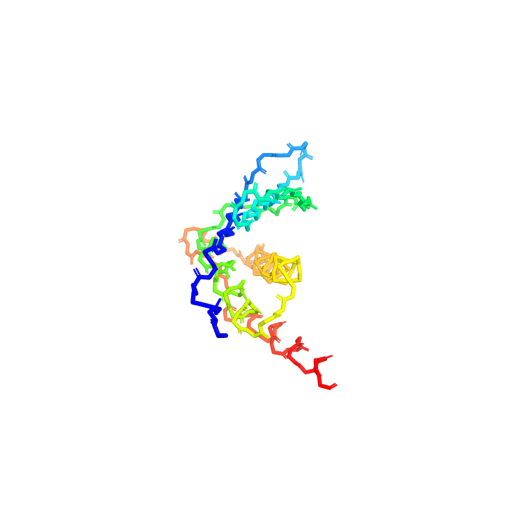89 ? 12.531 -1.488 -13.487 1.00 87.62 89 SER A CA 1
ATOM 690 C C . SER A 1 89 ? 13.898 -1.992 -13.964 1.00 87.62 89 SER A C 1
ATOM 692 O O . SER A 1 89 ? 14.691 -1.206 -14.476 1.00 87.62 89 SER A O 1
ATOM 694 N N . ARG A 1 90 ? 14.228 -3.273 -13.749 1.00 87.75 90 ARG A N 1
ATOM 695 C CA . ARG A 1 90 ? 15.477 -3.893 -14.226 1.00 87.75 90 ARG A CA 1
ATOM 696 C C . ARG A 1 90 ? 15.380 -4.393 -15.664 1.00 87.75 90 ARG A C 1
ATOM 698 O O . ARG A 1 90 ? 16.407 -4.738 -16.242 1.00 87.75 90 ARG A O 1
ATOM 705 N N . TYR A 1 91 ? 14.178 -4.445 -16.228 1.00 84.31 91 TYR A N 1
ATOM 706 C CA . TYR A 1 91 ? 13.932 -4.956 -17.567 1.00 84.31 91 TYR A CA 1
ATOM 707 C C . TYR A 1 91 ? 13.481 -3.827 -18.489 1.00 84.31 91 TYR A C 1
ATOM 709 O O . TYR A 1 91 ? 12.739 -2.932 -18.094 1.00 84.31 91 TYR A O 1
ATOM 717 N N . ALA A 1 92 ? 13.922 -3.880 -19.742 1.00 82.19 92 ALA A N 1
ATOM 718 C CA . ALA A 1 92 ? 13.478 -2.947 -20.765 1.00 82.19 92 ALA A CA 1
ATOM 719 C C . ALA A 1 92 ? 12.157 -3.445 -21.372 1.00 82.19 92 ALA A C 1
ATOM 721 O O . ALA A 1 92 ? 12.167 -4.263 -22.291 1.00 82.19 92 ALA A O 1
ATOM 722 N N . TYR A 1 93 ? 11.030 -2.973 -20.842 1.00 82.00 93 TYR A N 1
ATOM 723 C CA . TYR A 1 93 ? 9.690 -3.234 -21.376 1.00 82.00 93 TYR A CA 1
ATOM 724 C C . TYR A 1 93 ? 8.754 -2.044 -21.105 1.00 82.00 93 TYR A C 1
ATOM 726 O O . TYR A 1 93 ? 9.155 -1.077 -20.454 1.00 82.00 93 TYR A O 1
ATOM 734 N N . SER A 1 94 ? 7.537 -2.054 -21.656 1.00 78.75 94 SER A N 1
ATOM 735 C CA . SER A 1 94 ? 6.612 -0.933 -21.469 1.00 78.75 94 SER A CA 1
ATOM 736 C C . SER A 1 94 ? 5.985 -0.967 -20.077 1.00 78.75 94 SER A C 1
ATOM 738 O O . SER A 1 94 ? 5.417 -1.978 -19.684 1.00 78.75 94 SER A O 1
ATOM 740 N N . GLU A 1 95 ? 5.955 0.163 -19.365 1.00 74.31 95 GLU A N 1
ATOM 741 C CA . GLU A 1 95 ? 5.229 0.282 -18.082 1.00 74.31 95 GLU A CA 1
ATOM 742 C C . GLU A 1 95 ? 3.723 -0.045 -18.213 1.00 74.31 95 GLU A C 1
ATOM 744 O O . GLU A 1 95 ? 3.065 -0.408 -17.234 1.00 74.31 95 GLU A O 1
ATOM 749 N N . ARG A 1 96 ? 3.181 0.027 -19.442 1.00 75.62 96 ARG A N 1
ATOM 750 C CA . ARG A 1 96 ? 1.809 -0.381 -19.792 1.00 75.62 96 ARG A CA 1
ATOM 751 C C . ARG A 1 96 ? 1.561 -1.877 -19.667 1.00 75.62 96 ARG A C 1
ATOM 753 O O . ARG A 1 96 ? 0.415 -2.263 -19.462 1.00 75.62 96 ARG A O 1
ATOM 760 N N . ASP A 1 97 ? 2.610 -2.688 -19.749 1.00 79.56 97 ASP A N 1
ATOM 761 C CA . ASP A 1 97 ? 2.510 -4.139 -19.586 1.00 79.56 97 ASP A CA 1
ATOM 762 C C . ASP A 1 97 ? 2.414 -4.531 -18.097 1.00 79.56 97 ASP A C 1
ATOM 764 O O . ASP A 1 97 ? 2.266 -5.704 -17.765 1.00 79.56 97 ASP A O 1
ATOM 768 N N . GLY A 1 98 ? 2.447 -3.545 -17.189 1.00 81.62 98 GLY A N 1
ATOM 769 C CA . GLY A 1 98 ? 2.235 -3.735 -15.760 1.00 81.62 98 GLY A CA 1
ATOM 770 C C . GLY A 1 98 ? 3.486 -4.206 -15.024 1.00 81.62 98 GLY A C 1
ATOM 771 O O . GLY A 1 98 ? 4.614 -3.987 -15.460 1.00 81.62 98 GLY A O 1
ATOM 772 N N . LEU A 1 99 ? 3.289 -4.804 -13.851 1.00 86.56 99 LEU A N 1
ATOM 773 C CA . LEU A 1 99 ? 4.365 -5.282 -12.984 1.00 86.56 99 LEU A CA 1
ATOM 774 C C . LEU A 1 99 ? 4.720 -6.743 -13.282 1.00 86.56 99 LEU A C 1
ATOM 776 O O . LEU A 1 99 ? 3.833 -7.564 -13.496 1.00 86.56 99 LEU A O 1
ATOM 780 N N . LEU A 1 100 ? 6.004 -7.093 -13.172 1.00 86.19 100 LEU A N 1
ATOM 781 C CA . LEU A 1 100 ? 6.472 -8.486 -13.164 1.00 86.19 100 LEU A CA 1
ATOM 782 C C . LEU A 1 100 ? 6.170 -9.155 -11.810 1.00 86.19 100 LEU A C 1
ATOM 784 O O . LEU A 1 100 ? 7.063 -9.369 -10.979 1.00 86.19 100 LEU A O 1
ATOM 788 N N . ILE A 1 101 ? 4.891 -9.449 -11.572 1.00 85.94 101 ILE A N 1
ATOM 789 C CA . ILE A 1 101 ? 4.386 -9.993 -10.304 1.00 85.94 101 ILE A CA 1
ATOM 790 C C . ILE A 1 101 ? 4.956 -11.391 -10.059 1.00 85.94 101 ILE A C 1
ATOM 792 O O . ILE A 1 101 ? 5.420 -11.677 -8.957 1.00 85.94 101 ILE A O 1
ATOM 796 N N . GLU A 1 102 ? 4.994 -12.241 -11.084 1.00 85.06 102 GLU A N 1
ATOM 797 C CA . GLU A 1 102 ? 5.411 -13.644 -11.002 1.00 85.06 102 GLU A CA 1
ATOM 798 C C . GLU A 1 102 ? 6.848 -13.786 -10.494 1.00 85.06 102 GLU A C 1
ATOM 800 O O . GLU A 1 102 ? 7.142 -14.670 -9.693 1.00 85.06 102 GLU A O 1
ATOM 805 N N . GLN A 1 103 ? 7.737 -12.871 -10.897 1.00 84.00 103 GLN A N 1
ATOM 806 C CA . GLN A 1 103 ? 9.125 -12.843 -10.422 1.00 84.00 103 GLN A CA 1
ATOM 807 C C . GLN A 1 103 ? 9.238 -12.428 -8.951 1.00 84.00 103 GLN A C 1
ATOM 809 O O . GLN A 1 103 ? 10.237 -12.717 -8.296 1.00 84.00 103 GLN A O 1
ATOM 814 N N . SER A 1 104 ? 8.221 -11.742 -8.434 1.00 85.31 104 SER A N 1
ATOM 815 C CA . SER A 1 104 ? 8.178 -11.242 -7.066 1.00 85.31 104 SER A CA 1
ATOM 816 C C . SER A 1 104 ? 7.418 -12.165 -6.114 1.00 85.31 104 SER A C 1
ATOM 818 O O . SER A 1 104 ? 7.642 -12.066 -4.914 1.00 85.31 104 SER A O 1
ATOM 820 N N . LEU A 1 105 ? 6.573 -13.086 -6.596 1.00 85.62 105 LEU A N 1
ATOM 821 C CA . LEU A 1 105 ? 5.759 -13.981 -5.753 1.00 85.62 105 LEU A CA 1
ATOM 822 C C . LEU A 1 105 ? 6.528 -14.714 -4.632 1.00 85.62 105 LEU A C 1
ATOM 824 O O . LEU A 1 105 ? 6.000 -14.755 -3.519 1.00 85.62 105 LEU A O 1
ATOM 828 N N . PRO A 1 106 ? 7.768 -15.216 -4.826 1.00 84.81 106 PRO A N 1
ATOM 829 C CA . PRO A 1 106 ? 8.529 -15.846 -3.738 1.00 84.81 106 PRO A CA 1
ATOM 830 C C . PRO A 1 106 ? 8.754 -14.9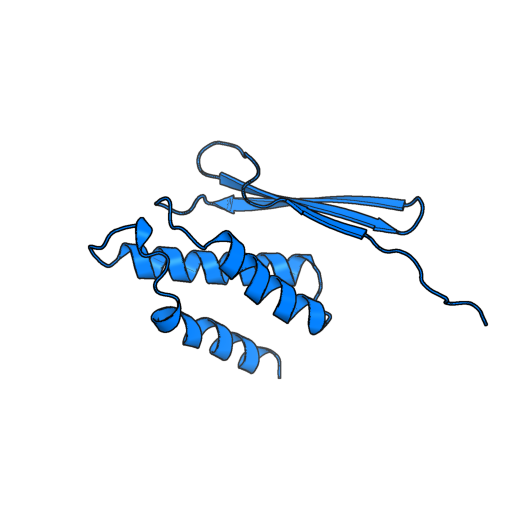31 -2.521 1.00 84.81 106 PRO A C 1
ATOM 832 O O . PRO A 1 106 ? 8.922 -15.404 -1.400 1.00 84.81 106 PRO A O 1
ATOM 835 N N . PHE A 1 107 ? 8.721 -13.610 -2.720 1.00 78.25 107 PHE A N 1
ATOM 836 C CA . PHE A 1 107 ? 8.868 -12.609 -1.662 1.00 78.25 107 PHE A CA 1
ATOM 837 C C . PHE A 1 107 ? 7.639 -12.508 -0.740 1.00 78.25 107 PHE A C 1
ATOM 839 O O . PHE A 1 107 ? 7.759 -11.978 0.365 1.00 78.25 107 PHE A O 1
ATOM 846 N N . LEU A 1 108 ? 6.467 -12.990 -1.177 1.00 78.31 108 LEU A N 1
ATOM 847 C CA . LEU A 1 108 ? 5.296 -13.159 -0.306 1.00 78.31 108 LEU A CA 1
ATOM 848 C C . LEU A 1 108 ? 5.433 -14.420 0.547 1.00 78.31 108 LEU A C 1
ATOM 850 O O . LEU A 1 108 ? 5.168 -14.368 1.744 1.00 78.31 108 LEU A O 1
ATOM 854 N N . ASP A 1 109 ? 5.896 -15.519 -0.052 1.00 68.31 109 ASP A N 1
ATOM 855 C CA . ASP A 1 109 ? 5.982 -16.817 0.622 1.00 68.31 109 ASP A CA 1
ATOM 856 C C . ASP A 1 109 ? 7.056 -16.843 1.723 1.00 68.31 109 ASP A C 1
ATOM 858 O O . ASP A 1 109 ? 6.844 -17.329 2.835 1.00 68.31 109 ASP A O 1
ATOM 862 N N . MET A 1 110 ? 8.195 -16.192 1.466 1.00 59.28 110 MET A N 1
ATOM 863 C CA . MET A 1 110 ? 9.266 -16.057 2.455 1.00 59.28 110 MET A CA 1
ATOM 864 C C . MET A 1 110 ? 8.801 -15.321 3.726 1.00 59.28 110 MET A C 1
ATOM 866 O O . MET A 1 110 ? 9.304 -15.597 4.809 1.00 59.28 110 MET A O 1
ATOM 870 N N . LYS A 1 111 ? 7.792 -14.440 3.620 1.00 55.47 111 LYS A N 1
ATOM 871 C CA . LYS A 1 111 ? 7.185 -13.755 4.771 1.00 55.47 111 LYS A CA 1
ATOM 872 C C . LYS A 1 111 ? 6.161 -14.610 5.515 1.00 55.47 111 LYS A C 1
ATOM 874 O O . LYS A 1 111 ? 6.000 -14.417 6.715 1.00 55.47 111 LYS A O 1
ATOM 879 N N . SER A 1 112 ? 5.467 -15.548 4.860 1.00 55.84 112 SER A N 1
ATOM 880 C CA . SER A 1 112 ? 4.584 -16.503 5.557 1.00 55.84 112 SER A CA 1
ATOM 881 C C . SER A 1 112 ? 5.352 -17.371 6.540 1.00 55.84 112 SER A C 1
ATOM 883 O O . SER A 1 112 ? 4.851 -17.634 7.628 1.00 55.84 112 SER A O 1
ATOM 885 N N . ASN A 1 113 ? 6.566 -17.777 6.172 1.00 50.44 113 ASN A N 1
ATOM 886 C CA . ASN A 1 113 ? 7.356 -18.730 6.944 1.00 50.44 113 ASN A CA 1
ATOM 887 C C . ASN A 1 113 ? 8.028 -18.124 8.194 1.00 50.44 113 ASN A C 1
ATOM 889 O O . ASN A 1 113 ? 8.441 -18.861 9.081 1.00 50.44 113 ASN A O 1
ATOM 893 N N . GLU A 1 114 ? 8.109 -16.794 8.298 1.00 50.53 114 GLU A N 1
ATOM 894 C CA . GLU A 1 114 ? 8.566 -16.082 9.507 1.00 50.53 114 GLU A CA 1
ATOM 895 C C . GLU A 1 114 ? 7.422 -15.791 10.502 1.00 50.53 114 GLU A C 1
ATOM 897 O O . GLU A 1 114 ? 7.650 -15.209 11.561 1.00 50.53 114 GLU A O 1
ATOM 902 N N . ARG A 1 115 ? 6.181 -16.180 10.167 1.00 52.47 115 ARG A N 1
ATOM 903 C CA . ARG A 1 115 ? 4.975 -16.001 11.000 1.00 52.47 115 ARG A CA 1
ATOM 904 C C . ARG A 1 115 ? 4.589 -17.262 11.800 1.00 52.47 115 ARG A C 1
ATOM 906 O O . ARG A 1 115 ? 3.516 -17.266 12.402 1.00 52.47 115 ARG A O 1
ATOM 913 N N . GLY A 1 116 ? 5.427 -18.307 11.775 1.00 41.66 116 GLY A N 1
ATOM 914 C CA . GLY A 1 116 ? 5.242 -19.590 12.475 1.00 41.66 116 GLY A CA 1
ATOM 915 C C . GLY A 1 116 ? 6.012 -19.703 13.784 1.00 41.66 116 GLY A C 1
ATOM 916 O O . GLY A 1 116 ? 7.131 -19.149 13.861 1.00 41.66 116 GLY A O 1
#

Sequence (116 aa):
MDDAGRKRRTIVLTSAPASENRKKIAVLMRVKEDESFFTIDFPACPGDYHGTGDLFDGVFLADYIEGLPIRTCIEQAHAFVKNCIQTSSRYAYSERDGLLIEQSLPFLDMKSNERG

Secondary structure (DSSP, 8-state):
-------EEEEEEEEEE-STTEEEEEEEEEETTEEEEEEEEEEPPSS--TTHHHHHHHHHHHHHHTT--HHHHHHHHHHHHHHHHHHHTTS-S-GGG---HHHHTHHHHHHHGGG-

Foldseek 3Di:
DDPPDQDKDKDWDWQPDDPPQKGKIKIWIDGPPDIDIDIDIDGHADDDAPCLVVQLCVQLVVCVVVVHDNVVSNVRSVVLSNQQSVVQVVDPDDSPVGTPNVVSVVVVVVVVVVVD

Radius of gyration: 16.28 Å; chains: 1; bounding box: 42×36×46 Å